Protein AF-A0A7X5UNF2-F1 (afdb_monomer)

Solvent-accessible surface area (backbone atoms only — not comparable to full-atom values): 6485 Å² total; per-residue (Å²): 117,63,64,65,52,54,50,51,51,51,49,34,56,73,63,55,63,45,93,81,55,78,78,74,93,65,84,74,83,78,84,66,93,69,94,68,99,71,74,101,78,68,81,53,67,65,52,54,51,52,46,52,53,50,18,52,46,33,19,74,50,76,36,76,69,38,19,68,51,44,49,52,54,45,52,50,36,36,77,73,71,44,50,63,67,56,49,42,51,53,52,48,54,53,54,71,71,43,81,67,75,64,86,88,110

Radius of gyration: 15.14 Å; Cα contacts (8 Å, |Δi|>4): 76; chains: 1; bounding box: 43×21×41 Å

Organism: NCBI:txid1128677

Foldseek 3Di:
DVQLVVLLVLLCVLLCVDPPSPDDPPDDDPPDDDDDPDDPPDPDVVLVVLQQVLLVLLCQFRHVVSSVSLSVSLVVSVVVPDDSVRSSVSSVVSSVPRDGDPVVD

Mean predicted aligned error: 10.23 Å

Structure (mmCIF, N/CA/C/O backbone):
data_AF-A0A7X5UNF2-F1
#
_entry.id   AF-A0A7X5UNF2-F1
#
loop_
_atom_site.group_PDB
_atom_site.id
_atom_site.type_symbol
_atom_site.label_atom_id
_atom_site.label_alt_id
_atom_site.label_comp_id
_atom_site.label_asym_id
_atom_site.label_entity_id
_atom_site.label_seq_id
_atom_site.pdbx_PDB_ins_code
_atom_site.Cartn_x
_atom_site.Cartn_y
_atom_site.Cartn_z
_atom_site.occupancy
_atom_site.B_iso_or_equiv
_atom_site.auth_seq_id
_atom_site.auth_comp_id
_atom_site.auth_asym_id
_atom_site.auth_atom_id
_atom_site.pdbx_PDB_model_num
ATOM 1 N N . MET A 1 1 ? 11.910 5.282 -16.203 1.00 58.66 1 MET A N 1
ATOM 2 C CA . MET A 1 1 ? 10.852 6.304 -15.961 1.00 58.66 1 MET A CA 1
ATOM 3 C C . MET A 1 1 ? 9.439 5.772 -16.235 1.00 58.66 1 MET A C 1
ATOM 5 O O . MET A 1 1 ? 8.522 6.220 -15.557 1.00 58.66 1 MET A O 1
ATOM 9 N N . ASN A 1 2 ? 9.255 4.816 -17.161 1.00 75.88 2 ASN A N 1
ATOM 10 C CA . ASN A 1 2 ? 7.972 4.119 -17.360 1.00 75.88 2 ASN A CA 1
ATOM 11 C C . ASN A 1 2 ? 7.654 3.157 -16.203 1.00 75.88 2 ASN A C 1
ATOM 13 O O . ASN A 1 2 ? 6.557 3.221 -15.667 1.00 75.88 2 ASN A O 1
ATOM 17 N N . GLU A 1 3 ? 8.649 2.420 -15.701 1.00 82.44 3 GLU A N 1
ATOM 18 C CA . GLU A 1 3 ? 8.495 1.477 -14.575 1.00 82.44 3 GLU A CA 1
ATOM 19 C C . GLU A 1 3 ? 7.908 2.116 -13.310 1.00 82.44 3 GLU A C 1
ATOM 21 O O . GLU A 1 3 ? 6.975 1.585 -12.722 1.00 82.44 3 GLU A O 1
ATOM 26 N N . LEU A 1 4 ? 8.390 3.301 -12.912 1.00 84.88 4 LEU A N 1
ATOM 27 C CA . LEU A 1 4 ? 7.845 4.006 -11.746 1.00 84.88 4 LEU A CA 1
ATOM 28 C C . LEU A 1 4 ? 6.381 4.413 -11.960 1.00 84.88 4 LEU A C 1
ATOM 30 O O . LEU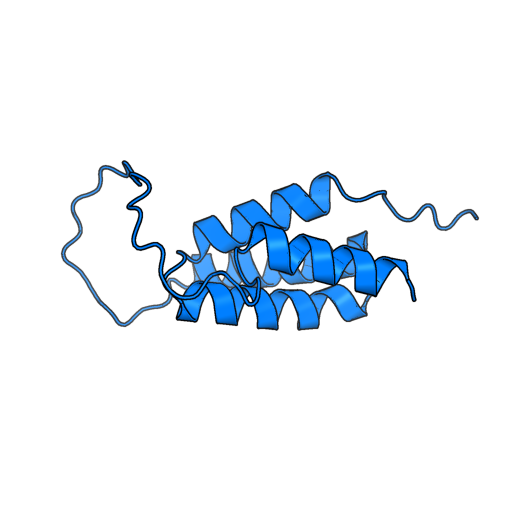 A 1 4 ? 5.594 4.392 -11.017 1.00 84.88 4 LEU A O 1
ATOM 34 N N . ARG A 1 5 ? 6.004 4.792 -13.187 1.00 86.31 5 ARG A N 1
ATOM 35 C CA . ARG A 1 5 ? 4.624 5.173 -13.527 1.00 86.31 5 ARG A CA 1
ATOM 36 C C . ARG A 1 5 ? 3.707 3.955 -13.554 1.00 86.31 5 ARG A C 1
ATOM 38 O O . ARG A 1 5 ? 2.610 4.028 -13.011 1.00 86.31 5 ARG A O 1
ATOM 45 N N . GLU A 1 6 ? 4.170 2.856 -14.137 1.00 89.06 6 GLU A N 1
ATOM 46 C CA . GLU A 1 6 ? 3.467 1.572 -14.172 1.00 89.06 6 GLU A CA 1
ATOM 47 C C . GLU A 1 6 ? 3.259 1.027 -12.761 1.00 89.06 6 GLU A C 1
ATOM 49 O O . GLU A 1 6 ? 2.132 0.705 -12.390 1.00 89.06 6 GLU A O 1
ATOM 54 N N . TRP A 1 7 ? 4.307 1.039 -11.935 1.00 90.25 7 TRP A N 1
ATOM 55 C CA . TRP A 1 7 ? 4.221 0.631 -10.537 1.00 90.25 7 TRP A CA 1
ATOM 56 C C . TRP A 1 7 ? 3.269 1.518 -9.734 1.00 90.25 7 TRP A C 1
ATOM 58 O O . TRP A 1 7 ? 2.429 1.015 -8.994 1.00 90.25 7 TRP A O 1
ATOM 68 N N . THR A 1 8 ? 3.341 2.842 -9.915 1.00 91.06 8 THR A N 1
ATOM 69 C 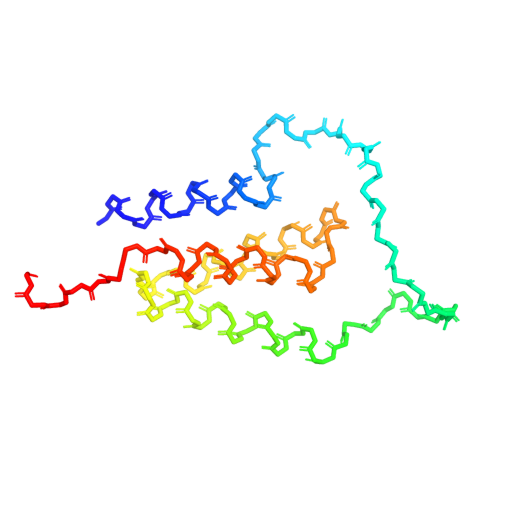CA . THR A 1 8 ? 2.432 3.776 -9.230 1.00 91.06 8 THR A CA 1
ATOM 70 C C . THR A 1 8 ? 0.979 3.525 -9.643 1.00 91.06 8 THR A C 1
ATOM 72 O O . THR A 1 8 ? 0.094 3.521 -8.793 1.00 91.06 8 THR A O 1
ATOM 75 N N . SER A 1 9 ? 0.722 3.273 -10.931 1.00 91.50 9 SER A N 1
ATOM 76 C CA . SER A 1 9 ? -0.616 2.926 -11.422 1.00 91.50 9 SER A CA 1
ATOM 77 C C . SER A 1 9 ? -1.115 1.612 -10.820 1.00 91.50 9 SER A C 1
ATOM 79 O O . SER A 1 9 ? -2.253 1.552 -10.361 1.00 91.50 9 SER A O 1
ATOM 81 N N . ALA A 1 10 ? -0.266 0.581 -10.784 1.00 91.62 10 ALA A N 1
ATOM 82 C CA . ALA A 1 10 ? -0.594 -0.709 -10.186 1.00 91.62 10 ALA A CA 1
ATOM 83 C C . ALA A 1 10 ? -0.896 -0.577 -8.686 1.00 91.62 10 ALA A C 1
ATOM 85 O O . ALA A 1 10 ? -1.877 -1.143 -8.206 1.00 91.62 10 ALA A O 1
ATOM 86 N N . LEU A 1 11 ? -0.115 0.227 -7.958 1.00 91.06 11 LEU A N 1
ATOM 87 C CA . LEU A 1 11 ? -0.341 0.496 -6.540 1.00 91.06 11 LEU A CA 1
ATOM 88 C C . LEU A 1 11 ? -1.655 1.243 -6.300 1.00 91.06 11 LEU A C 1
ATOM 90 O O . LEU A 1 11 ? -2.410 0.863 -5.409 1.00 91.06 11 LEU A O 1
ATOM 94 N N . CYS A 1 12 ? -1.968 2.261 -7.106 1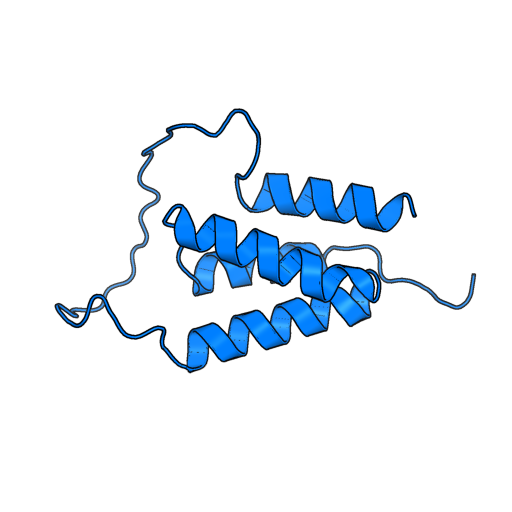.00 91.44 12 CYS A N 1
ATOM 95 C CA . CYS A 1 12 ? -3.253 2.955 -7.023 1.00 91.44 12 CYS A CA 1
ATOM 96 C C . CYS A 1 12 ? -4.430 1.995 -7.237 1.00 91.44 12 CYS A C 1
ATOM 98 O O . CYS A 1 12 ? -5.379 2.025 -6.459 1.00 91.44 12 CYS A O 1
ATOM 100 N N . SER A 1 13 ? -4.362 1.118 -8.243 1.00 90.81 13 SER A N 1
ATOM 101 C CA . SER A 1 13 ? -5.395 0.101 -8.469 1.00 90.81 13 SER A CA 1
ATOM 102 C C . SER A 1 13 ? -5.495 -0.895 -7.310 1.00 90.81 13 SER A C 1
ATOM 104 O O . SER A 1 13 ? -6.599 -1.190 -6.865 1.00 90.81 13 SER A O 1
ATOM 106 N N . ASN A 1 14 ? -4.366 -1.366 -6.773 1.00 89.75 14 ASN A N 1
ATOM 107 C CA . ASN A 1 14 ? -4.345 -2.330 -5.668 1.00 89.75 14 ASN A CA 1
ATOM 108 C C . ASN A 1 14 ? -4.906 -1.741 -4.357 1.00 89.75 14 ASN A C 1
ATOM 110 O O . ASN A 1 14 ? -5.625 -2.389 -3.597 1.00 89.75 14 ASN A O 1
ATOM 114 N N . LEU A 1 15 ? -4.633 -0.462 -4.103 1.00 89.25 15 LEU A N 1
ATOM 115 C CA . LEU A 1 15 ? -5.178 0.259 -2.953 1.00 89.25 15 LEU A CA 1
ATOM 116 C C . LEU A 1 15 ? -6.639 0.708 -3.150 1.00 89.25 15 LEU A C 1
ATOM 118 O O . LEU A 1 15 ? -7.227 1.237 -2.210 1.00 89.25 15 LEU A O 1
ATOM 122 N N . GLY A 1 16 ? -7.239 0.503 -4.330 1.00 86.69 16 GLY A N 1
ATOM 123 C CA . GLY A 1 16 ? -8.594 0.978 -4.640 1.00 86.69 16 GLY A CA 1
ATOM 124 C C . GLY A 1 16 ? -8.694 2.507 -4.719 1.00 86.69 16 GLY A C 1
ATOM 125 O O . GLY A 1 16 ? -9.697 3.096 -4.322 1.00 86.69 16 GLY A O 1
ATOM 126 N N . LEU A 1 17 ? -7.619 3.165 -5.164 1.00 83.69 17 LEU A N 1
ATOM 127 C CA . LEU A 1 17 ? -7.513 4.620 -5.325 1.00 83.69 17 LEU A CA 1
ATOM 128 C C . LEU A 1 17 ? -7.874 5.089 -6.745 1.00 83.69 17 LEU A C 1
ATOM 130 O O . LEU A 1 17 ? -7.534 6.205 -7.142 1.00 83.69 17 LEU A O 1
ATOM 134 N N . ASP A 1 18 ? -8.545 4.254 -7.533 1.00 71.81 18 ASP A N 1
ATOM 135 C CA . ASP A 1 18 ? -9.043 4.618 -8.852 1.00 71.81 18 ASP A CA 1
ATOM 136 C C . ASP A 1 18 ? -10.138 5.697 -8.761 1.00 71.81 18 ASP A C 1
ATOM 138 O O . ASP A 1 18 ? -10.935 5.746 -7.823 1.00 71.81 18 ASP A O 1
ATOM 142 N N . ALA A 1 19 ? -10.191 6.585 -9.762 1.00 55.59 19 ALA A N 1
ATOM 143 C CA . ALA A 1 19 ? -11.135 7.711 -9.804 1.00 55.59 19 ALA A CA 1
ATOM 144 C C . ALA A 1 19 ? -12.618 7.276 -9.732 1.00 55.59 19 ALA A C 1
ATOM 146 O O . ALA A 1 19 ? -13.489 8.084 -9.415 1.00 55.59 19 ALA A O 1
ATOM 147 N N . SER A 1 20 ? -12.891 5.999 -10.008 1.00 46.62 20 SER A N 1
ATOM 148 C CA . SER A 1 20 ? -14.193 5.333 -9.958 1.00 46.62 20 SER A CA 1
ATOM 149 C C . SER A 1 20 ? -14.593 4.802 -8.573 1.00 46.62 20 SER A C 1
ATOM 151 O O . SER A 1 20 ? -15.764 4.492 -8.370 1.00 46.62 20 SER A O 1
ATOM 153 N N . GLY A 1 21 ? -13.678 4.738 -7.601 1.00 48.56 21 GLY A N 1
ATOM 154 C CA . GLY A 1 21 ? -13.900 4.166 -6.266 1.00 48.56 21 GLY A CA 1
ATOM 155 C C . GLY A 1 21 ? -14.606 5.088 -5.265 1.00 48.56 21 GLY A C 1
ATOM 156 O 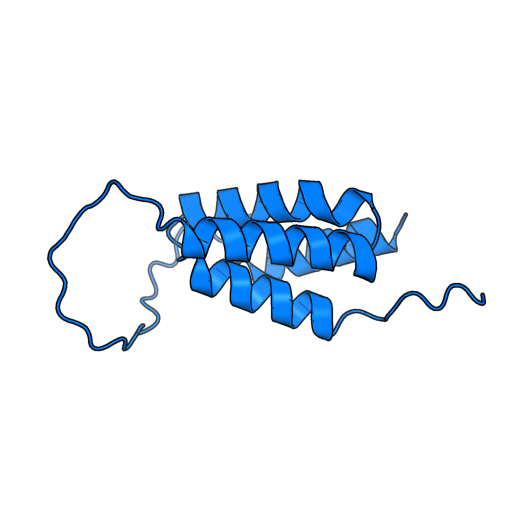O . GLY A 1 21 ? -14.440 4.946 -4.051 1.00 48.56 21 GLY A O 1
ATOM 157 N N . VAL A 1 22 ? -15.376 6.075 -5.732 1.00 49.69 22 VAL A N 1
ATOM 158 C CA . VAL A 1 22 ? -16.228 6.878 -4.848 1.00 49.69 22 VAL A CA 1
ATOM 159 C C . VAL A 1 22 ? -17.447 6.026 -4.502 1.00 49.69 22 VAL A C 1
ATOM 161 O O . VAL A 1 22 ? -18.424 6.005 -5.239 1.00 49.69 22 VAL A O 1
ATOM 164 N N . ASN A 1 23 ? -17.370 5.346 -3.355 1.00 48.81 23 ASN A N 1
ATOM 165 C CA . ASN A 1 23 ? -18.470 4.657 -2.675 1.00 48.81 23 ASN A CA 1
ATOM 166 C C . ASN A 1 23 ? -18.788 3.222 -3.148 1.00 48.81 23 ASN A C 1
ATOM 168 O O . ASN A 1 23 ? -19.823 2.962 -3.759 1.00 48.81 23 ASN A O 1
ATOM 172 N N . ARG A 1 24 ? -17.966 2.252 -2.731 1.00 43.12 24 ARG A N 1
ATOM 173 C CA . ARG A 1 24 ? -18.493 0.937 -2.340 1.00 43.12 24 ARG A CA 1
ATOM 174 C C . ARG A 1 24 ? -18.219 0.721 -0.863 1.00 43.12 24 ARG A C 1
ATOM 176 O O . ARG A 1 24 ? -17.171 0.225 -0.469 1.00 43.12 24 ARG A O 1
ATOM 183 N N . ALA A 1 25 ? -19.200 1.097 -0.056 1.00 41.66 25 ALA A N 1
ATOM 184 C CA . ALA A 1 25 ? -19.451 0.445 1.215 1.00 41.66 25 ALA A CA 1
ATOM 185 C C . ALA A 1 25 ? -19.909 -1.003 0.944 1.00 41.66 25 ALA A C 1
ATOM 187 O O . ALA A 1 25 ? -21.061 -1.343 1.178 1.00 41.66 25 ALA A O 1
ATOM 188 N N . ASP A 1 26 ? -19.033 -1.836 0.382 1.00 38.19 26 ASP A N 1
ATOM 189 C CA . ASP A 1 26 ? -19.195 -3.285 0.434 1.00 38.19 26 ASP A CA 1
ATOM 190 C C . ASP A 1 26 ? -18.256 -3.767 1.530 1.00 38.19 26 ASP A C 1
ATOM 192 O O . ASP A 1 26 ? -17.032 -3.752 1.391 1.00 38.19 26 ASP A O 1
ATOM 196 N N . GLY A 1 27 ? -18.858 -4.094 2.672 1.00 44.81 27 GLY A N 1
ATOM 197 C CA . GLY A 1 27 ? -18.162 -4.629 3.825 1.00 44.81 27 GLY A CA 1
ATOM 198 C C . GLY A 1 27 ? -17.460 -5.925 3.449 1.00 44.81 27 GLY A C 1
ATOM 199 O O . GLY A 1 27 ? -18.090 -6.975 3.347 1.00 44.81 27 GLY A O 1
ATOM 200 N N . VAL A 1 28 ? -16.143 -5.861 3.277 1.00 45.97 28 VAL A N 1
ATOM 201 C CA . VAL A 1 28 ? -15.308 -7.049 3.391 1.00 45.97 28 VAL A CA 1
ATOM 202 C C . VAL A 1 28 ? -15.212 -7.374 4.872 1.00 45.97 28 VAL A C 1
ATOM 204 O O . VAL A 1 28 ? -14.766 -6.571 5.690 1.00 45.97 28 VAL A O 1
ATOM 207 N N . SER A 1 29 ? -15.702 -8.564 5.200 1.00 40.19 29 SER A N 1
ATOM 208 C CA . SER A 1 29 ? -15.613 -9.200 6.501 1.00 40.19 29 SER A CA 1
ATOM 209 C C . SER A 1 29 ? -14.153 -9.308 6.941 1.00 40.19 29 SER A C 1
ATOM 211 O O . SER A 1 29 ? -13.479 -10.295 6.662 1.00 40.19 29 SER A O 1
ATOM 213 N N . ALA A 1 30 ? -13.668 -8.309 7.672 1.00 43.34 30 ALA A N 1
ATOM 214 C CA . ALA A 1 30 ? -12.542 -8.490 8.569 1.00 43.34 30 ALA A CA 1
ATOM 215 C C . ALA A 1 30 ? -13.054 -9.280 9.778 1.00 43.34 30 ALA A C 1
ATOM 217 O O . ALA A 1 30 ? -13.431 -8.721 10.806 1.00 43.34 30 ALA A O 1
ATOM 218 N N . SER A 1 31 ? -13.118 -10.603 9.639 1.00 41.56 31 SER A N 1
ATOM 219 C CA . SER A 1 31 ? -13.152 -11.504 10.785 1.00 41.56 31 SER A CA 1
ATOM 220 C C . SER A 1 31 ? -11.784 -11.451 11.465 1.00 41.56 31 SER A C 1
ATOM 222 O O . SER A 1 31 ? -10.945 -12.324 11.263 1.00 41.56 31 SER A O 1
ATOM 224 N N . HIS A 1 32 ? -11.562 -10.396 12.244 1.00 44.69 32 HIS A N 1
ATOM 225 C CA . HIS A 1 32 ? -10.654 -10.441 13.375 1.00 44.69 32 HIS A CA 1
ATOM 226 C C . HIS A 1 32 ? -11.520 -10.479 14.630 1.00 44.69 32 HIS A C 1
ATOM 228 O O . HIS A 1 32 ? -12.083 -9.472 15.056 1.00 44.69 32 HIS A O 1
ATOM 234 N N . ASP A 1 33 ? -11.635 -11.676 15.203 1.00 42.38 33 ASP A N 1
ATOM 235 C CA . ASP A 1 33 ? -11.898 -11.811 16.627 1.00 42.38 33 ASP A CA 1
ATOM 236 C C . ASP A 1 33 ? -10.825 -11.011 17.361 1.00 42.38 33 ASP A C 1
ATOM 238 O O . ASP A 1 33 ? -9.651 -11.375 17.320 1.00 42.38 33 ASP A O 1
ATOM 242 N N . SER A 1 34 ? -11.223 -9.921 18.009 1.00 48.16 34 SER A N 1
ATOM 243 C CA . SER A 1 34 ? -10.650 -9.452 19.270 1.00 48.16 34 SER A CA 1
ATOM 244 C C . SER A 1 34 ? -11.496 -8.311 19.816 1.00 48.16 34 SER A C 1
ATOM 246 O O . SER A 1 34 ? -11.631 -7.245 19.222 1.00 48.16 34 SER A O 1
ATOM 248 N N . ALA A 1 35 ? -12.070 -8.571 20.984 1.00 45.50 35 ALA A N 1
ATOM 249 C CA . ALA A 1 35 ? -12.694 -7.585 21.837 1.00 45.50 35 ALA A CA 1
ATOM 250 C C . ALA A 1 35 ? -11.718 -6.433 22.120 1.00 45.50 35 ALA A C 1
ATOM 252 O O . ALA A 1 35 ? -10.633 -6.645 22.657 1.00 45.50 35 ALA A O 1
ATOM 253 N N . GLY A 1 36 ? -12.128 -5.214 21.787 1.00 43.66 36 GLY A N 1
ATOM 254 C CA . GLY A 1 36 ? -11.319 -4.025 22.008 1.00 43.66 36 GLY A CA 1
ATOM 255 C C . GLY A 1 36 ? -12.112 -2.757 21.750 1.00 43.66 36 GLY A C 1
ATOM 256 O O . GLY A 1 36 ? -11.888 -2.064 20.768 1.00 43.66 36 GLY A O 1
ATOM 257 N N . THR A 1 37 ? -13.051 -2.435 22.638 1.00 49.88 37 THR A N 1
ATOM 258 C CA . THR A 1 37 ? -13.574 -1.070 22.760 1.00 49.88 37 THR A CA 1
ATOM 259 C C . THR A 1 37 ? -12.462 -0.191 23.340 1.00 49.88 37 THR A C 1
ATOM 261 O O . THR A 1 37 ? -12.439 0.046 24.546 1.00 49.88 37 THR A O 1
ATOM 264 N N . ALA A 1 38 ? -11.497 0.239 22.524 1.00 47.81 38 ALA A N 1
ATOM 265 C CA . ALA A 1 38 ? -10.454 1.161 22.962 1.00 47.81 38 ALA A CA 1
ATOM 266 C C . ALA A 1 38 ? -9.879 2.003 21.810 1.00 47.81 38 ALA A C 1
ATOM 268 O O . ALA A 1 38 ? -9.358 1.480 20.837 1.00 47.81 38 ALA A O 1
ATOM 269 N N . ASP A 1 39 ? -9.956 3.316 22.029 1.00 45.00 39 ASP A N 1
ATOM 270 C CA . ASP A 1 39 ? -9.027 4.358 21.585 1.00 45.00 39 ASP A CA 1
ATOM 271 C C . ASP A 1 39 ? -8.934 4.686 20.082 1.00 45.00 39 ASP A C 1
ATOM 273 O O . ASP A 1 39 ? -8.087 4.212 19.336 1.00 45.00 39 ASP A O 1
ATOM 277 N N . MET A 1 40 ? -9.773 5.632 19.659 1.00 48.78 40 MET A N 1
ATOM 278 C CA . MET A 1 40 ? -9.836 6.200 18.305 1.00 48.78 40 MET A CA 1
ATOM 279 C C . MET A 1 40 ? -8.643 7.131 17.961 1.00 48.78 40 MET A C 1
ATOM 281 O O . MET A 1 40 ? -8.747 7.927 17.027 1.00 48.78 40 MET A O 1
ATOM 285 N N . THR A 1 41 ? -7.538 7.110 18.718 1.00 52.34 41 THR A N 1
ATOM 286 C CA . THR A 1 41 ? -6.499 8.158 18.629 1.00 52.34 41 THR A CA 1
ATOM 287 C C . THR A 1 41 ? -5.040 7.718 18.716 1.00 52.34 41 THR A C 1
ATOM 289 O O . THR A 1 41 ? -4.168 8.581 18.587 1.00 52.34 41 THR A O 1
ATOM 292 N N . ASN A 1 42 ? -4.728 6.429 18.854 1.00 54.34 42 ASN A N 1
ATOM 293 C CA . ASN A 1 42 ? -3.337 5.978 18.844 1.00 54.34 42 ASN A CA 1
ATOM 294 C C . ASN A 1 42 ? -3.047 5.217 17.548 1.00 54.34 42 ASN A C 1
ATOM 296 O O . ASN A 1 42 ? -3.499 4.094 17.374 1.00 54.34 42 ASN A O 1
ATOM 300 N N . ILE A 1 43 ? -2.307 5.831 16.618 1.00 59.78 43 ILE A N 1
ATOM 301 C CA . ILE A 1 43 ? -1.633 5.041 15.583 1.00 59.78 43 ILE A CA 1
ATOM 302 C C . ILE A 1 43 ? -0.661 4.151 16.346 1.00 59.78 43 ILE A C 1
ATOM 304 O O . ILE A 1 43 ? 0.335 4.655 16.871 1.00 59.78 43 ILE A O 1
ATOM 308 N N . ASP A 1 44 ? -0.961 2.859 16.432 1.00 77.44 44 ASP A N 1
ATOM 309 C CA . ASP A 1 44 ? -0.065 1.892 17.040 1.00 77.44 44 ASP A CA 1
ATOM 310 C C . ASP A 1 44 ? 1.326 2.064 16.419 1.00 77.44 44 ASP A C 1
ATOM 312 O O . ASP A 1 44 ? 1.503 2.021 15.200 1.00 77.44 44 ASP A O 1
ATOM 316 N N . THR A 1 45 ? 2.339 2.327 17.251 1.00 80.44 45 THR A N 1
ATOM 317 C CA . THR A 1 45 ? 3.718 2.570 16.784 1.00 80.44 45 THR A CA 1
ATOM 318 C C . THR A 1 45 ? 4.197 1.450 15.850 1.00 80.44 45 THR A C 1
ATOM 320 O O . THR A 1 45 ? 4.914 1.724 14.889 1.00 80.44 45 THR A O 1
ATOM 323 N N . ALA A 1 46 ? 3.726 0.220 16.082 1.00 81.50 46 ALA A N 1
ATOM 324 C CA . ALA A 1 46 ? 3.972 -0.948 15.242 1.00 81.50 46 ALA A CA 1
ATOM 325 C C . ALA A 1 46 ? 3.431 -0.791 13.808 1.00 81.50 46 ALA A C 1
ATOM 327 O O . ALA A 1 46 ? 4.147 -1.086 12.852 1.00 81.50 46 ALA A O 1
ATOM 328 N N . ASP A 1 47 ? 2.216 -0.265 13.635 1.00 80.69 47 ASP A N 1
ATOM 329 C CA . ASP A 1 47 ? 1.621 -0.023 12.313 1.00 80.69 47 ASP A CA 1
ATOM 330 C C . ASP A 1 47 ? 2.402 1.040 11.539 1.00 80.69 47 ASP A C 1
ATOM 332 O O . ASP A 1 47 ? 2.638 0.927 10.332 1.00 80.69 47 ASP A O 1
ATOM 336 N N . ARG A 1 48 ? 2.865 2.077 12.244 1.00 84.88 48 ARG A N 1
ATOM 337 C CA . ARG A 1 48 ? 3.728 3.100 11.648 1.00 84.88 48 ARG A CA 1
ATOM 338 C C . ARG A 1 48 ? 5.066 2.514 11.206 1.00 84.88 48 ARG A C 1
ATOM 340 O O . ARG A 1 48 ? 5.526 2.833 10.110 1.00 84.88 48 ARG A O 1
ATOM 347 N N . GLU A 1 49 ? 5.707 1.715 12.054 1.00 89.19 49 GLU A N 1
ATOM 348 C CA . GLU A 1 49 ? 6.980 1.061 11.734 1.00 89.19 49 GLU A CA 1
ATOM 349 C C . GLU A 1 49 ? 6.836 0.142 10.519 1.00 89.19 49 GLU A C 1
ATOM 351 O O . GLU A 1 49 ? 7.630 0.250 9.583 1.00 89.19 49 GLU A O 1
ATOM 356 N N . LEU A 1 50 ? 5.757 -0.642 10.465 1.00 86.94 50 LEU A N 1
ATOM 357 C CA . LEU A 1 50 ? 5.419 -1.489 9.325 1.00 86.94 50 LEU A CA 1
ATOM 358 C C . LEU A 1 50 ? 5.314 -0.684 8.020 1.00 86.94 50 LEU A C 1
ATOM 360 O O . LEU A 1 50 ? 5.950 -1.026 7.021 1.00 86.94 50 LEU A O 1
ATOM 364 N N . ILE A 1 51 ? 4.560 0.420 8.019 1.00 86.56 51 ILE A N 1
ATOM 365 C CA . ILE A 1 51 ? 4.411 1.272 6.828 1.00 86.56 51 ILE A CA 1
ATOM 366 C C . ILE A 1 51 ? 5.763 1.863 6.403 1.00 86.56 51 ILE A C 1
ATOM 368 O O . ILE A 1 51 ? 6.099 1.884 5.214 1.00 86.56 51 ILE A O 1
ATOM 372 N N . VAL A 1 52 ? 6.575 2.335 7.350 1.00 87.88 52 VAL A N 1
ATOM 373 C CA . VAL A 1 52 ? 7.903 2.890 7.044 1.00 87.88 52 VAL A CA 1
ATOM 374 C C . VAL A 1 52 ? 8.826 1.826 6.447 1.00 87.88 52 VAL A C 1
ATOM 376 O O . VAL A 1 52 ? 9.542 2.102 5.481 1.00 87.88 52 VAL A O 1
ATOM 379 N N . ASP A 1 53 ? 8.801 0.602 6.961 1.00 90.44 53 ASP A N 1
ATOM 380 C CA . ASP A 1 53 ? 9.653 -0.462 6.440 1.00 90.44 53 ASP A CA 1
ATOM 381 C C . ASP A 1 53 ? 9.229 -0.931 5.048 1.00 90.44 53 ASP A C 1
ATOM 383 O O . ASP A 1 53 ? 10.092 -1.162 4.193 1.00 90.44 53 ASP A O 1
ATOM 387 N N . LEU A 1 54 ? 7.928 -0.970 4.762 1.00 88.06 54 LEU A N 1
ATOM 388 C CA . LEU A 1 54 ? 7.418 -1.319 3.435 1.00 88.06 54 LEU A CA 1
ATOM 389 C C . LEU A 1 54 ? 7.667 -0.227 2.397 1.00 88.06 54 LEU A C 1
ATOM 391 O O . LEU A 1 54 ? 8.080 -0.518 1.275 1.00 88.06 54 LEU A O 1
ATOM 395 N N . THR A 1 55 ? 7.517 1.044 2.766 1.00 89.50 55 THR A N 1
ATOM 396 C CA . THR A 1 55 ? 7.890 2.157 1.877 1.00 89.50 55 THR A CA 1
ATOM 397 C C . THR A 1 55 ? 9.391 2.141 1.580 1.00 89.50 55 THR A C 1
ATOM 399 O O . THR A 1 55 ? 9.813 2.323 0.435 1.00 89.50 55 THR A O 1
ATOM 402 N N . ARG A 1 56 ? 10.225 1.813 2.574 1.00 89.06 56 ARG A N 1
ATOM 403 C CA . ARG A 1 56 ? 11.658 1.579 2.367 1.00 89.06 56 ARG A CA 1
ATOM 404 C C . ARG A 1 56 ? 11.926 0.347 1.491 1.00 89.06 56 ARG A C 1
ATOM 406 O O . ARG A 1 56 ? 12.878 0.362 0.711 1.00 89.06 56 ARG A O 1
ATOM 413 N N . CYS A 1 57 ? 11.117 -0.706 1.590 1.00 88.19 57 CYS A N 1
ATOM 414 C CA . CYS A 1 57 ? 11.194 -1.876 0.716 1.00 88.19 57 CYS A CA 1
ATOM 415 C C . CYS A 1 57 ? 10.927 -1.499 -0.747 1.00 88.19 57 CYS A C 1
ATOM 417 O O . CYS A 1 57 ? 11.778 -1.747 -1.600 1.00 88.19 57 CYS A O 1
ATOM 419 N N . ALA A 1 58 ? 9.830 -0.789 -1.018 1.00 87.44 58 ALA A N 1
ATOM 420 C CA . ALA A 1 58 ? 9.497 -0.287 -2.349 1.00 87.44 58 ALA A CA 1
ATOM 421 C C . ALA A 1 58 ? 10.627 0.571 -2.945 1.00 87.44 58 ALA A C 1
ATOM 423 O O . ALA A 1 58 ? 10.982 0.409 -4.113 1.00 87.44 58 ALA A O 1
ATOM 424 N N . ALA A 1 59 ? 11.260 1.424 -2.128 1.00 87.31 59 ALA A N 1
ATOM 425 C CA . ALA A 1 59 ? 12.385 2.252 -2.563 1.00 87.31 59 ALA A CA 1
ATOM 426 C C . ALA A 1 59 ? 13.602 1.439 -3.049 1.00 87.31 59 ALA A C 1
ATOM 428 O O . ALA A 1 59 ? 14.332 1.885 -3.934 1.00 87.31 59 ALA A O 1
ATOM 429 N N . ARG 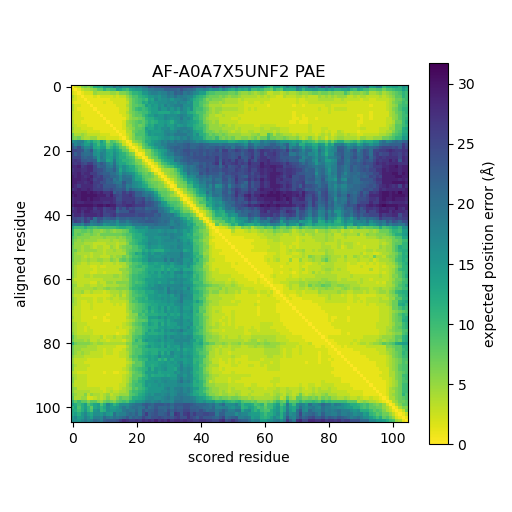A 1 60 ? 13.831 0.257 -2.463 1.00 86.75 60 ARG A N 1
ATOM 430 C CA . ARG A 1 60 ? 14.932 -0.647 -2.836 1.00 86.75 60 ARG A CA 1
ATOM 431 C C . ARG A 1 60 ? 14.590 -1.545 -4.020 1.00 86.75 60 ARG A C 1
ATOM 433 O O . ARG A 1 60 ? 15.491 -1.899 -4.770 1.00 86.75 60 ARG A O 1
ATOM 440 N N . THR A 1 61 ? 13.326 -1.937 -4.154 1.00 85.00 61 THR A N 1
ATOM 441 C CA . THR A 1 61 ? 12.889 -2.923 -5.153 1.00 85.00 61 THR A CA 1
ATOM 442 C C . THR A 1 61 ? 12.508 -2.281 -6.486 1.00 85.00 61 THR A C 1
ATOM 444 O O . THR A 1 61 ? 12.765 -2.870 -7.530 1.00 85.00 61 THR A O 1
ATOM 447 N N . VAL A 1 62 ? 11.916 -1.082 -6.459 1.00 86.06 62 VAL A N 1
ATOM 448 C CA . VAL A 1 62 ? 11.311 -0.443 -7.642 1.00 86.06 62 VAL A CA 1
ATOM 449 C C . VAL A 1 62 ? 12.135 0.739 -8.132 1.00 86.06 62 VAL A C 1
ATOM 451 O O . VAL A 1 62 ? 12.516 0.788 -9.288 1.00 86.06 62 VAL A O 1
ATOM 454 N N . ALA A 1 63 ? 12.364 1.736 -7.278 1.00 86.44 63 ALA A N 1
ATOM 455 C CA . ALA A 1 63 ? 13.187 2.912 -7.559 1.00 86.44 63 ALA A CA 1
ATOM 456 C C . ALA A 1 63 ? 13.301 3.751 -6.286 1.00 86.44 63 ALA A C 1
ATOM 458 O O . ALA A 1 63 ? 12.372 3.763 -5.481 1.00 86.44 63 ALA A O 1
ATOM 459 N N . ALA A 1 64 ? 14.352 4.562 -6.144 1.00 84.25 64 ALA A N 1
ATOM 460 C CA . ALA A 1 64 ? 14.518 5.435 -4.977 1.00 84.25 64 ALA A CA 1
ATOM 461 C C . ALA A 1 64 ? 13.284 6.327 -4.702 1.00 84.25 64 ALA A C 1
ATOM 463 O O . ALA A 1 64 ? 12.947 6.597 -3.550 1.00 84.25 64 ALA A O 1
ATOM 464 N N . GLN A 1 65 ? 12.574 6.747 -5.755 1.00 89.25 65 GLN A N 1
ATOM 465 C CA . GLN A 1 65 ? 11.370 7.578 -5.661 1.00 89.25 65 GLN A CA 1
ATOM 466 C C . GLN A 1 65 ? 10.116 6.807 -5.212 1.00 89.25 65 GLN A C 1
ATOM 468 O O . GLN A 1 65 ? 9.142 7.435 -4.801 1.00 89.25 65 GLN A O 1
ATOM 473 N N . ALA A 1 66 ? 10.117 5.473 -5.257 1.00 88.94 66 ALA A N 1
ATOM 474 C CA . ALA A 1 66 ? 8.963 4.656 -4.883 1.00 88.94 66 ALA A CA 1
ATOM 475 C C . ALA A 1 66 ? 8.634 4.748 -3.383 1.00 88.94 66 ALA A C 1
ATOM 477 O O . ALA A 1 66 ? 7.468 4.669 -3.012 1.00 88.94 66 ALA A O 1
ATOM 478 N N . GLY A 1 67 ? 9.630 4.997 -2.523 1.00 90.50 67 GLY A N 1
ATOM 479 C CA . GLY A 1 67 ? 9.426 5.153 -1.078 1.00 90.50 67 GLY A CA 1
ATOM 480 C C . GLY A 1 67 ? 8.471 6.289 -0.691 1.00 90.50 67 GLY A C 1
ATOM 481 O O . GLY A 1 67 ? 7.428 6.014 -0.094 1.00 90.50 67 GLY A O 1
ATOM 482 N N . PRO A 1 68 ? 8.765 7.559 -1.034 1.00 90.06 68 PRO A N 1
ATOM 483 C CA . PRO A 1 68 ? 7.864 8.668 -0.715 1.00 90.06 68 PRO A CA 1
ATOM 484 C C . PRO A 1 68 ? 6.502 8.560 -1.419 1.00 90.06 68 PRO A C 1
ATOM 486 O O . PRO A 1 68 ? 5.495 8.972 -0.847 1.00 90.06 68 PRO A O 1
ATOM 489 N N . ILE A 1 69 ? 6.444 7.976 -2.624 1.00 92.19 69 ILE A N 1
ATOM 490 C CA . ILE A 1 69 ? 5.182 7.764 -3.351 1.00 92.19 69 ILE A CA 1
ATOM 491 C C . ILE A 1 69 ? 4.303 6.729 -2.631 1.00 92.19 69 ILE A C 1
ATOM 493 O O . ILE A 1 69 ? 3.127 7.004 -2.395 1.00 92.19 69 ILE A O 1
ATOM 497 N N . ALA A 1 70 ? 4.861 5.585 -2.214 1.00 92.38 70 ALA A N 1
ATOM 498 C CA . ALA A 1 70 ? 4.126 4.599 -1.418 1.00 92.38 70 ALA A CA 1
ATOM 499 C C . ALA A 1 70 ? 3.619 5.195 -0.105 1.00 92.38 70 ALA A C 1
ATOM 501 O O . ALA A 1 70 ? 2.461 4.984 0.239 1.00 92.38 70 ALA A O 1
ATOM 502 N N . ALA A 1 71 ? 4.453 5.962 0.605 1.00 92.38 71 ALA A N 1
ATOM 503 C CA . ALA A 1 71 ? 4.068 6.553 1.885 1.00 92.38 71 ALA A CA 1
ATOM 504 C C . ALA A 1 71 ? 2.838 7.461 1.735 1.00 92.38 71 ALA A C 1
ATOM 506 O O . ALA A 1 71 ? 1.902 7.390 2.531 1.00 92.38 71 ALA A O 1
ATOM 507 N N . TYR A 1 72 ? 2.818 8.274 0.676 1.00 92.50 72 TYR A N 1
ATOM 508 C CA . TYR A 1 72 ? 1.694 9.150 0.370 1.00 92.50 72 TYR A CA 1
ATOM 509 C C . TYR A 1 72 ? 0.419 8.370 0.012 1.00 92.50 72 TYR A C 1
ATOM 511 O O . TYR A 1 72 ? -0.643 8.647 0.566 1.00 92.50 72 TYR A O 1
ATOM 519 N N . LEU A 1 73 ? 0.511 7.373 -0.874 1.00 92.56 73 LEU A N 1
ATOM 520 C CA . LEU A 1 73 ? -0.652 6.602 -1.330 1.00 92.56 73 LEU A CA 1
ATOM 521 C C . LEU A 1 73 ? -1.236 5.701 -0.235 1.00 92.56 73 LEU A C 1
ATOM 523 O O . LEU A 1 73 ? -2.455 5.643 -0.086 1.00 92.56 73 LEU A O 1
ATOM 527 N N . VAL A 1 74 ? -0.388 5.060 0.574 1.00 90.88 74 VAL A N 1
ATOM 528 C CA . VAL A 1 74 ? -0.818 4.302 1.760 1.00 90.88 74 VAL A CA 1
ATOM 529 C C . VAL A 1 74 ? -1.515 5.228 2.754 1.00 90.88 74 VAL A C 1
ATOM 531 O O . VAL A 1 74 ? -2.595 4.897 3.233 1.00 90.88 74 VAL A O 1
ATOM 534 N N . GLY A 1 75 ? -0.962 6.419 3.008 1.00 90.00 75 GLY A N 1
ATOM 535 C CA . GLY A 1 75 ? -1.600 7.417 3.869 1.00 90.00 75 GLY A CA 1
ATOM 536 C C . GLY A 1 75 ? -2.985 7.842 3.369 1.00 90.00 75 GLY A C 1
ATOM 537 O O . GLY A 1 75 ? -3.918 7.944 4.164 1.00 90.00 75 GLY A O 1
ATOM 538 N N . ILE A 1 76 ? -3.152 8.028 2.054 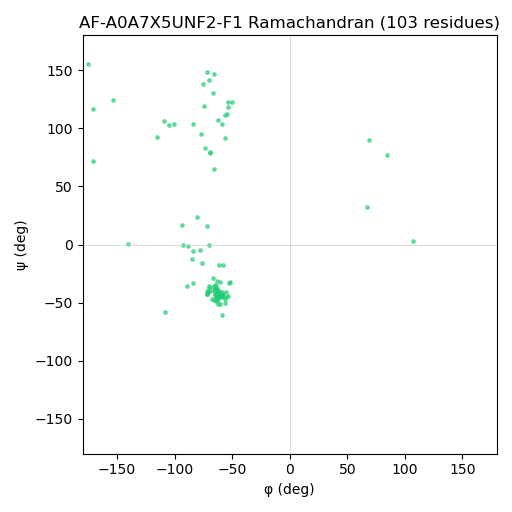1.00 91.19 76 ILE A N 1
ATOM 539 C CA . ILE A 1 76 ? -4.469 8.292 1.455 1.00 91.19 76 ILE A CA 1
ATOM 540 C C . ILE A 1 76 ? -5.410 7.107 1.669 1.00 91.19 76 ILE A C 1
ATOM 542 O O . ILE A 1 76 ? -6.549 7.320 2.076 1.00 91.19 76 ILE A O 1
ATOM 546 N N . ALA A 1 77 ? -4.969 5.879 1.395 1.00 89.25 77 ALA A N 1
ATOM 547 C CA . ALA A 1 77 ? -5.802 4.689 1.547 1.00 89.25 77 ALA A CA 1
ATOM 548 C C . ALA A 1 77 ? -6.286 4.522 2.996 1.00 89.25 77 ALA A C 1
ATOM 550 O O . ALA A 1 77 ? -7.480 4.327 3.228 1.00 89.25 77 ALA A O 1
ATOM 551 N N . VAL A 1 78 ? -5.391 4.714 3.970 1.00 88.25 78 VAL A N 1
ATOM 552 C CA . VAL A 1 78 ? -5.737 4.684 5.397 1.00 88.25 78 VAL A CA 1
ATOM 553 C C . VAL A 1 78 ? -6.712 5.805 5.759 1.00 88.25 78 VAL A C 1
ATOM 555 O O . VAL A 1 78 ? -7.735 5.556 6.391 1.00 88.25 78 VAL A O 1
ATOM 558 N N . GLY A 1 79 ? -6.480 7.028 5.271 1.00 84.62 79 GLY A N 1
ATOM 559 C CA . GLY A 1 79 ? -7.409 8.150 5.449 1.00 84.62 79 GLY A CA 1
ATOM 560 C C . GLY A 1 79 ? -8.794 7.934 4.817 1.00 84.62 79 GLY A C 1
ATOM 561 O O . GLY A 1 79 ? -9.744 8.623 5.184 1.00 84.62 79 GLY A O 1
ATOM 562 N N . ARG A 1 80 ? -8.930 6.977 3.888 1.00 84.19 80 ARG A N 1
ATOM 563 C CA . ARG A 1 80 ? -10.205 6.561 3.277 1.00 84.19 80 ARG A CA 1
ATOM 564 C C . ARG A 1 80 ? -10.878 5.385 3.995 1.00 84.19 80 ARG A C 1
ATOM 566 O O . ARG A 1 80 ? -11.965 4.994 3.578 1.00 84.19 80 ARG A O 1
ATOM 573 N N . GLY A 1 81 ? -10.277 4.856 5.062 1.00 84.44 81 GLY A N 1
ATOM 574 C CA . GLY A 1 81 ? -10.850 3.798 5.900 1.00 84.44 81 GLY A CA 1
ATOM 575 C C . GLY A 1 81 ? -10.210 2.418 5.739 1.00 84.44 81 GLY A C 1
ATOM 576 O O . GLY A 1 81 ? -10.675 1.476 6.374 1.00 84.44 81 GLY A O 1
ATOM 577 N N . LEU A 1 82 ? -9.157 2.277 4.926 1.00 87.06 82 LEU A N 1
ATOM 578 C CA . LEU A 1 82 ? -8.361 1.048 4.902 1.00 87.06 82 LEU A CA 1
ATOM 579 C C . LEU A 1 82 ? -7.556 0.928 6.204 1.00 87.06 82 LEU A C 1
ATOM 581 O O . LEU A 1 82 ? -7.032 1.922 6.705 1.00 87.06 82 LEU A O 1
ATOM 585 N N . THR A 1 83 ? -7.417 -0.275 6.757 1.00 87.06 83 THR A N 1
ATOM 586 C CA . THR A 1 83 ? -6.558 -0.436 7.941 1.00 87.06 83 THR A CA 1
ATOM 587 C C . THR A 1 83 ? -5.075 -0.307 7.551 1.00 87.06 83 THR A C 1
ATOM 589 O O . THR A 1 83 ? -4.707 -0.684 6.431 1.00 87.06 83 THR A O 1
ATOM 592 N N . PRO A 1 84 ? -4.195 0.201 8.438 1.00 85.81 84 PRO A N 1
ATOM 593 C CA . PRO A 1 84 ? -2.753 0.269 8.180 1.00 85.81 84 PRO A CA 1
ATOM 594 C C . PRO A 1 84 ? -2.153 -1.083 7.779 1.00 85.81 84 PRO A C 1
ATOM 596 O O . PRO A 1 84 ? -1.412 -1.160 6.800 1.00 85.81 84 PRO A O 1
ATOM 599 N N . ALA A 1 85 ? -2.537 -2.151 8.484 1.00 86.75 85 ALA A N 1
ATOM 600 C CA . ALA A 1 85 ? -2.092 -3.515 8.215 1.00 86.75 85 ALA A CA 1
ATOM 601 C C . ALA A 1 85 ? -2.531 -4.023 6.830 1.00 86.75 85 ALA A C 1
ATOM 603 O O . ALA A 1 85 ? -1.756 -4.667 6.124 1.00 86.75 85 ALA A O 1
ATOM 604 N N . GLU A 1 86 ? -3.750 -3.701 6.398 1.00 87.56 86 GLU A N 1
ATOM 605 C CA . GLU A 1 86 ? -4.249 -4.096 5.081 1.00 87.56 86 GLU A CA 1
ATOM 606 C C . GLU A 1 86 ? -3.575 -3.314 3.947 1.00 87.56 86 GLU A C 1
ATOM 608 O O . GLU A 1 86 ? -3.169 -3.900 2.942 1.00 87.56 86 GLU A O 1
ATOM 613 N N . ALA A 1 87 ? -3.396 -2.001 4.112 1.00 89.19 87 ALA A N 1
ATOM 614 C CA . ALA A 1 87 ? -2.669 -1.184 3.141 1.00 89.19 87 ALA A CA 1
ATOM 615 C C . ALA A 1 87 ? -1.210 -1.655 2.992 1.00 89.19 87 ALA A C 1
ATOM 617 O O . ALA A 1 87 ? -0.684 -1.726 1.879 1.00 89.19 87 ALA A O 1
ATOM 618 N N . ALA A 1 88 ? -0.585 -2.021 4.114 1.00 88.94 88 ALA A N 1
ATOM 619 C CA . ALA A 1 88 ? 0.737 -2.626 4.176 1.00 88.94 88 ALA A CA 1
ATOM 620 C C . ALA A 1 88 ? 0.798 -3.964 3.419 1.00 88.94 88 ALA A C 1
ATOM 622 O O . ALA A 1 88 ? 1.644 -4.123 2.542 1.00 88.94 88 ALA A O 1
ATOM 623 N N . ALA A 1 89 ? -0.126 -4.892 3.686 1.00 89.50 89 ALA A N 1
ATOM 624 C CA . ALA A 1 89 ? -0.161 -6.195 3.021 1.00 89.50 89 ALA A CA 1
ATOM 625 C C . ALA A 1 89 ? -0.279 -6.072 1.491 1.00 89.50 89 ALA A C 1
ATOM 627 O O . ALA A 1 89 ? 0.447 -6.734 0.752 1.00 89.50 89 ALA A O 1
ATOM 628 N N . ARG A 1 90 ? -1.135 -5.163 1.008 1.00 91.81 90 ARG A N 1
ATOM 629 C CA . ARG A 1 90 ? -1.309 -4.910 -0.433 1.00 91.81 90 ARG A CA 1
ATOM 630 C C . ARG A 1 90 ? -0.052 -4.312 -1.075 1.00 91.81 90 ARG A C 1
ATOM 632 O O . ARG A 1 90 ? 0.308 -4.674 -2.195 1.00 91.81 90 ARG A O 1
ATOM 639 N N . LEU A 1 91 ? 0.632 -3.398 -0.382 1.00 91.00 91 LEU A N 1
ATOM 640 C CA . LEU A 1 91 ? 1.905 -2.844 -0.852 1.00 91.00 91 LEU A CA 1
ATOM 641 C C . LEU A 1 91 ? 3.001 -3.919 -0.910 1.00 91.00 91 LEU A C 1
ATOM 643 O O . LEU A 1 91 ? 3.769 -3.951 -1.875 1.00 91.00 91 LEU A O 1
ATOM 647 N N . ASP A 1 92 ? 3.076 -4.780 0.103 1.00 91.00 92 ASP A N 1
ATOM 648 C CA . ASP A 1 92 ? 4.063 -5.857 0.170 1.00 91.00 92 ASP A CA 1
ATOM 649 C C . ASP A 1 92 ? 3.856 -6.873 -0.957 1.00 91.00 92 ASP A C 1
ATOM 651 O O . ASP A 1 92 ? 4.782 -7.141 -1.718 1.00 91.00 92 ASP A O 1
ATOM 655 N N . GLU A 1 93 ? 2.619 -7.335 -1.163 1.00 90.88 93 GLU A N 1
ATOM 656 C CA . GLU A 1 93 ? 2.266 -8.252 -2.251 1.00 90.88 93 GLU A CA 1
ATOM 657 C C . GLU A 1 93 ? 2.656 -7.696 -3.629 1.00 90.88 93 GLU A C 1
ATOM 659 O O . GLU A 1 93 ? 3.284 -8.391 -4.433 1.00 90.88 93 GLU A O 1
ATOM 664 N N . LEU A 1 94 ? 2.342 -6.424 -3.904 1.00 90.75 94 LEU A N 1
ATOM 665 C CA . LEU A 1 94 ? 2.738 -5.782 -5.159 1.00 90.75 94 LEU A CA 1
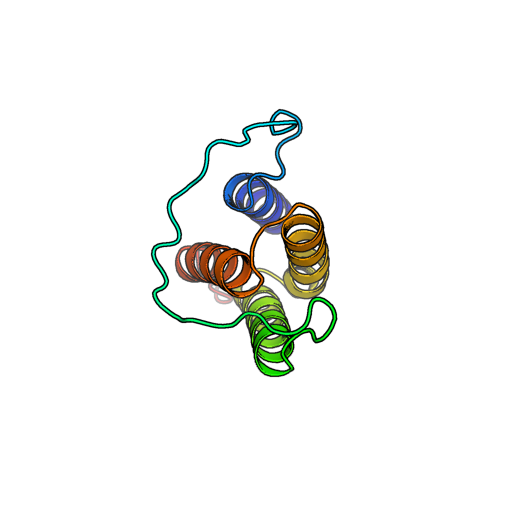ATOM 666 C C . LEU A 1 94 ? 4.262 -5.714 -5.299 1.00 90.75 94 LEU A C 1
ATOM 668 O O . LEU A 1 94 ? 4.792 -5.936 -6.384 1.00 90.75 94 LEU A O 1
ATOM 672 N N . THR A 1 95 ? 4.963 -5.386 -4.214 1.00 88.06 95 THR A N 1
ATOM 673 C CA . THR A 1 95 ? 6.422 -5.223 -4.219 1.00 88.06 95 THR A CA 1
ATOM 674 C C . THR A 1 95 ? 7.135 -6.564 -4.397 1.00 88.06 95 THR A C 1
ATOM 676 O O . THR A 1 95 ? 8.131 -6.624 -5.115 1.00 88.06 95 THR A O 1
ATOM 679 N N . LEU A 1 96 ? 6.623 -7.641 -3.795 1.00 85.81 96 LEU A N 1
ATOM 680 C CA . LEU A 1 96 ? 7.140 -9.004 -3.950 1.00 85.81 96 LEU A CA 1
ATOM 681 C C . LEU A 1 96 ? 6.978 -9.525 -5.379 1.00 85.81 96 LEU A C 1
ATOM 683 O O . LEU A 1 96 ? 7.873 -10.193 -5.893 1.00 85.81 96 LEU A O 1
ATOM 687 N N . ASN A 1 97 ? 5.855 -9.196 -6.017 1.00 87.31 97 ASN A N 1
ATOM 688 C CA . ASN A 1 97 ? 5.532 -9.635 -7.373 1.00 87.31 97 ASN A CA 1
ATOM 689 C C . ASN A 1 97 ? 6.069 -8.696 -8.466 1.00 87.31 97 ASN A C 1
ATOM 691 O O . ASN A 1 97 ? 5.878 -8.965 -9.654 1.00 87.31 97 ASN A O 1
ATOM 695 N N . TRP A 1 98 ? 6.734 -7.597 -8.097 1.00 86.06 98 TRP A N 1
ATOM 696 C CA . TRP A 1 98 ? 7.295 -6.667 -9.069 1.00 86.06 98 TRP A CA 1
ATOM 697 C C . TRP A 1 98 ? 8.571 -7.241 -9.705 1.00 86.06 98 TRP A C 1
ATOM 699 O O . TRP A 1 98 ? 9.406 -7.791 -8.977 1.00 86.06 98 TRP A O 1
ATOM 709 N N . PRO A 1 99 ?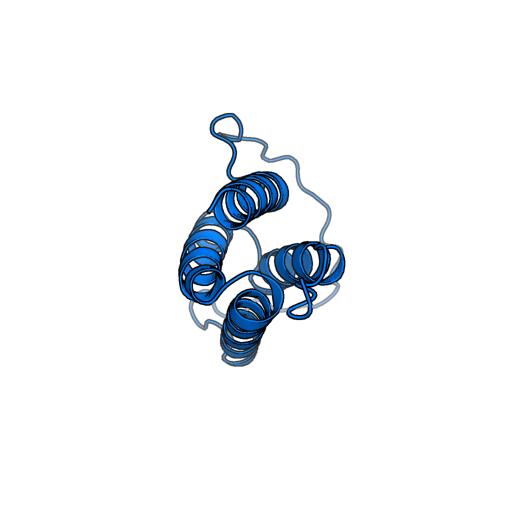 8.771 -7.104 -11.034 1.00 79.25 99 PRO A N 1
ATOM 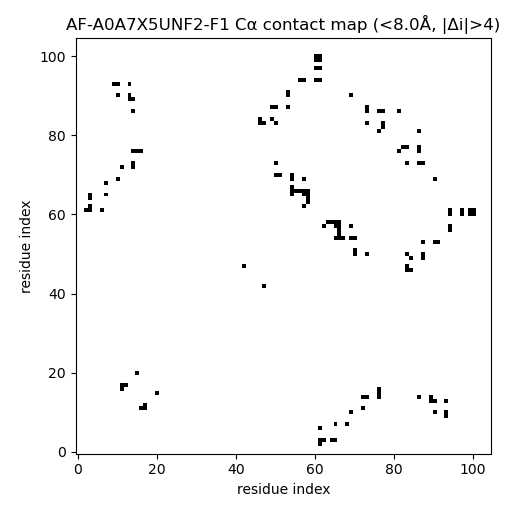710 C CA . PRO A 1 99 ? 10.008 -7.520 -11.677 1.00 79.25 99 PRO A CA 1
ATOM 711 C C . PRO A 1 99 ? 11.187 -6.852 -10.971 1.00 79.25 99 PRO A C 1
ATOM 713 O O . PRO A 1 99 ? 11.275 -5.625 -10.889 1.00 79.25 99 PRO A O 1
ATOM 716 N N . ARG A 1 100 ? 12.067 -7.671 -10.396 1.00 67.94 100 ARG A N 1
ATOM 717 C CA . ARG A 1 100 ? 13.228 -7.170 -9.668 1.00 67.94 100 ARG A CA 1
ATOM 718 C C . ARG A 1 100 ? 14.144 -6.489 -10.677 1.00 67.94 100 ARG A C 1
ATOM 720 O O . ARG A 1 100 ? 14.457 -7.095 -11.698 1.00 67.94 100 ARG A O 1
ATOM 727 N N . ILE A 1 101 ? 14.583 -5.266 -10.379 1.00 59.97 101 ILE A N 1
ATOM 728 C CA . ILE A 1 101 ? 15.632 -4.611 -11.164 1.00 59.97 101 ILE A CA 1
ATOM 729 C C . ILE A 1 101 ? 16.853 -5.536 -11.178 1.00 59.97 101 ILE A C 1
ATOM 731 O O . ILE A 1 101 ? 17.491 -5.744 -10.140 1.00 59.97 101 ILE A O 1
ATOM 735 N N . ASP A 1 102 ? 17.165 -6.096 -12.346 1.00 58.19 102 ASP A N 1
ATOM 736 C CA . ASP A 1 102 ? 18.482 -6.651 -12.612 1.00 58.19 102 ASP A CA 1
ATOM 737 C C . ASP A 1 102 ? 19.364 -5.487 -13.055 1.00 58.19 102 ASP A C 1
ATOM 739 O O . ASP A 1 102 ? 19.243 -4.964 -14.154 1.00 58.19 102 ASP A O 1
ATOM 743 N N . TRP A 1 103 ? 20.225 -5.021 -12.157 1.00 58.00 103 TRP A N 1
ATOM 744 C CA . TRP A 1 103 ? 21.152 -3.919 -12.423 1.00 58.00 103 TRP A CA 1
ATOM 745 C C . TRP A 1 103 ? 22.271 -4.312 -13.404 1.00 58.00 103 TRP A C 1
ATOM 747 O O . TRP A 1 103 ? 23.161 -3.502 -13.662 1.00 58.00 103 TRP A O 1
ATOM 757 N N . ARG A 1 104 ? 22.281 -5.567 -13.879 1.00 51.66 104 ARG A N 1
ATOM 758 C CA . ARG A 1 104 ? 23.238 -6.083 -14.864 1.00 51.66 104 ARG A CA 1
ATOM 759 C C . ARG A 1 104 ? 22.876 -5.795 -16.323 1.00 51.66 104 ARG A C 1
ATOM 761 O O . ARG A 1 104 ? 23.731 -6.081 -17.160 1.00 51.66 104 ARG A O 1
ATOM 768 N N . ASP A 1 105 ? 21.708 -5.224 -16.607 1.00 49.09 105 ASP A N 1
ATOM 769 C CA . ASP A 1 105 ? 21.350 -4.673 -17.926 1.00 49.09 105 ASP A CA 1
ATOM 770 C C . ASP A 1 105 ? 21.454 -3.137 -17.959 1.00 49.09 105 ASP A C 1
ATOM 772 O O . ASP A 1 105 ? 20.992 -2.472 -17.000 1.00 49.09 105 ASP A O 1
#

Sequence (105 aa):
MNELREWTSALCSNLGLDASGVNRADGVSASHDSAGTADMTNIDTADRELIVDLTRCAARTVAAQAGPIAAYLVGIAVGRGLTPAEAAARLDELTLNWPRIDWRD

Secondary structure (DSSP, 8-state):
-HHHHHHHHHHHHHTT-STT-S-----------------TT---HHHHHHHHHHHHHHHHHT-TTHHHHHHHHHHHHHHTT--HHHHHHHHHHHHHTSPP--TT-

pLDDT: mean 75.84, std 18.34, range [38.19, 92.56]

InterPro domains:
  IPR045598 Domain of unknown function DUF6457 [PF20058] (2-99)